Protein AF-V5H1E1-F1 (afdb_monomer_lite)

Secondary structure (DSSP, 8-state):
--------------------------------SS-----TTS------TTTHHHHHHHHHHHHHHHHHHHHHHS-GGG--HHHHHHHHHHHTT-GGGTTS-HHHHHHHH-

pLDDT: mean 74.57, std 18.09, range [37.53, 97.0]

Radius of gyration: 31.45 Å; chains: 1; bounding box: 63×85×34 Å

Foldseek 3Di:
DDDDDDDDDDDDDDDDDDDPPDPDDPPPPPPPPDDPPPPVPPDDDDDPPPCPVVVVVVVVVVVLVVLLVVLVVDDLVPRDPVQLVSQLVVCVPPPVCVPPDPVVSSVVSD

Structure (mmCIF, N/CA/C/O backbone):
data_AF-V5H1E1-F1
#
_entry.id   AF-V5H1E1-F1
#
loop_
_atom_site.group_PDB
_atom_site.id
_atom_site.type_symbol
_atom_site.label_atom_id
_atom_site.label_alt_id
_atom_site.label_comp_id
_atom_site.label_asym_id
_atom_site.label_entity_id
_atom_site.label_seq_id
_atom_site.pdbx_PDB_ins_code
_atom_site.Cartn_x
_atom_site.Cartn_y
_atom_site.Cartn_z
_atom_site.occupancy
_atom_site.B_iso_or_equiv
_atom_site.auth_seq_id
_atom_site.auth_comp_id
_atom_site.auth_asym_id
_atom_site.auth_atom_id
_atom_site.pdbx_PDB_model_num
ATOM 1 N N . SER A 1 1 ? 4.368 -56.417 8.504 1.00 37.53 1 SER A N 1
ATOM 2 C CA . SER A 1 1 ? 5.014 -56.978 9.705 1.00 37.53 1 SER A CA 1
ATOM 3 C C . SER A 1 1 ? 6.077 -56.001 10.173 1.00 37.53 1 SER A C 1
ATOM 5 O O . SER A 1 1 ? 6.866 -55.551 9.353 1.00 37.53 1 SER A O 1
ATOM 7 N N . LEU A 1 2 ? 6.000 -55.605 11.439 1.00 40.94 2 LEU A N 1
ATOM 8 C CA . LEU A 1 2 ? 6.822 -54.608 12.124 1.00 40.94 2 LEU A CA 1
ATOM 9 C C . LEU A 1 2 ? 8.280 -55.083 12.352 1.00 40.94 2 LEU A C 1
ATOM 11 O O . LEU A 1 2 ? 8.490 -56.212 12.774 1.00 40.94 2 LEU A O 1
ATOM 15 N N . TYR A 1 3 ? 9.231 -54.161 12.145 1.00 44.25 3 TYR A N 1
ATOM 16 C CA . TYR A 1 3 ? 10.553 -53.966 12.787 1.00 44.25 3 TYR A CA 1
ATOM 17 C C . TYR A 1 3 ? 11.565 -55.127 12.950 1.00 44.25 3 TYR A C 1
ATOM 19 O O . TYR A 1 3 ? 11.295 -56.130 13.598 1.00 44.25 3 TYR A O 1
ATOM 27 N N . HIS A 1 4 ? 12.819 -54.882 12.536 1.00 47.81 4 HIS A N 1
ATOM 28 C CA . HIS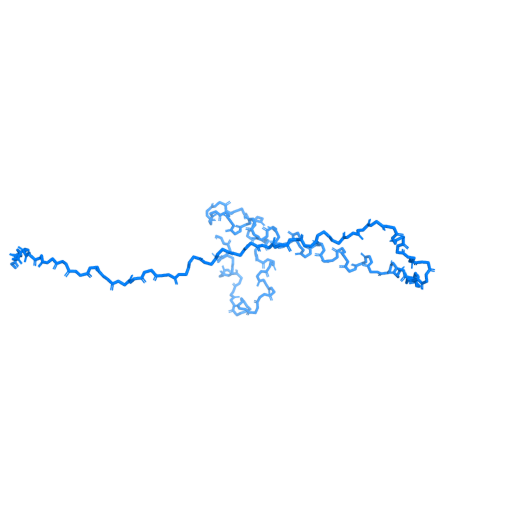 A 1 4 ? 14.059 -55.467 13.094 1.00 47.81 4 HIS A CA 1
ATOM 29 C C . HIS A 1 4 ? 15.108 -54.335 13.209 1.00 47.81 4 HIS A C 1
ATOM 31 O O . HIS A 1 4 ? 15.579 -53.828 12.201 1.00 47.81 4 HIS A O 1
ATOM 37 N N . LYS A 1 5 ? 15.220 -53.688 14.378 1.00 42.72 5 LYS A N 1
ATOM 38 C CA . LYS A 1 5 ? 16.244 -53.876 15.434 1.00 42.72 5 LYS A CA 1
ATOM 39 C C . LYS A 1 5 ? 17.643 -53.326 15.076 1.00 42.72 5 LYS A C 1
ATOM 41 O O . LYS A 1 5 ? 18.388 -53.924 14.314 1.00 42.72 5 LYS A O 1
ATOM 46 N N . CYS A 1 6 ? 17.971 -52.201 15.713 1.00 53.28 6 CYS A N 1
ATOM 47 C CA . CYS A 1 6 ? 19.246 -51.476 15.719 1.00 53.28 6 CYS A CA 1
ATOM 48 C C . CYS A 1 6 ? 20.438 -52.326 16.189 1.00 53.28 6 CYS A C 1
ATOM 50 O O . CYS A 1 6 ? 20.238 -53.166 17.070 1.00 53.28 6 CYS A O 1
ATOM 52 N N . SER A 1 7 ? 21.669 -52.003 15.744 1.00 47.94 7 SER A N 1
ATOM 53 C CA . SER A 1 7 ? 22.892 -52.066 16.579 1.00 47.94 7 SER A CA 1
ATOM 54 C C . SER A 1 7 ? 24.208 -51.677 15.871 1.00 47.94 7 SER A C 1
ATOM 56 O O . SER A 1 7 ? 24.498 -52.217 14.811 1.00 47.94 7 SER A O 1
ATOM 58 N N . ARG A 1 8 ? 25.040 -50.903 16.606 1.00 50.50 8 ARG A N 1
ATOM 59 C CA . ARG A 1 8 ? 26.527 -50.763 16.562 1.00 50.50 8 ARG A CA 1
ATOM 60 C C . ARG A 1 8 ? 27.064 -49.852 15.444 1.00 50.50 8 ARG A C 1
ATOM 62 O O . ARG A 1 8 ? 26.978 -50.205 14.284 1.00 50.50 8 ARG A O 1
ATOM 69 N N . GLY A 1 9 ? 27.501 -48.619 15.725 1.00 42.56 9 GLY A N 1
ATOM 70 C CA . GLY A 1 9 ? 28.735 -48.262 16.454 1.00 42.56 9 GLY A CA 1
ATOM 71 C C . GLY A 1 9 ? 29.900 -48.264 15.450 1.00 42.56 9 GLY A C 1
ATOM 72 O O . GLY A 1 9 ? 30.004 -49.211 14.691 1.00 42.56 9 GLY A O 1
ATOM 73 N N . SER A 1 10 ? 30.805 -47.305 15.311 1.00 50.75 10 SER A N 1
ATOM 74 C CA . SER A 1 10 ? 31.141 -46.061 15.990 1.00 50.75 10 SER A CA 1
ATOM 75 C C . SER A 1 10 ? 32.273 -45.414 15.146 1.00 50.75 10 SER A C 1
ATOM 77 O O . SER A 1 10 ? 32.897 -46.114 14.356 1.00 50.75 10 SER A O 1
ATOM 79 N N . HIS A 1 11 ? 32.605 -44.145 15.406 1.00 56.00 11 HIS A N 1
ATOM 80 C CA . HIS A 1 11 ? 33.896 -43.494 15.086 1.00 56.00 11 HIS A CA 1
ATOM 81 C C . HIS A 1 11 ? 34.222 -43.207 13.607 1.00 56.00 11 HIS A C 1
ATOM 83 O O . HIS A 1 11 ? 34.626 -44.094 12.871 1.00 56.00 11 HIS A O 1
ATOM 89 N N . SER A 1 12 ? 34.136 -41.925 13.237 1.00 51.41 12 SER A N 1
ATOM 90 C CA . SER A 1 12 ? 35.180 -41.175 12.515 1.00 51.41 12 SER A CA 1
ATOM 91 C C . SER A 1 12 ? 34.733 -39.713 12.449 1.00 51.41 12 SER A C 1
ATOM 93 O O . SER A 1 12 ? 34.138 -39.268 11.472 1.00 51.41 12 SER A O 1
ATOM 95 N N . SER A 1 13 ? 34.968 -38.975 13.533 1.00 64.19 13 SER A N 1
ATOM 96 C CA . SER A 1 13 ? 35.161 -37.529 13.429 1.00 64.19 13 SER A CA 1
ATOM 97 C C . SER A 1 13 ? 36.591 -37.340 12.958 1.00 64.19 13 SER A C 1
ATOM 99 O O . SER A 1 13 ? 37.458 -37.832 13.660 1.00 64.19 13 SER A O 1
ATOM 101 N N . ASP A 1 14 ? 36.804 -36.686 11.818 1.00 61.81 14 ASP A N 1
ATOM 102 C CA . ASP A 1 14 ? 38.047 -35.992 11.452 1.00 61.81 14 ASP A CA 1
ATOM 103 C C . ASP A 1 14 ? 37.794 -35.193 10.163 1.00 61.81 14 ASP A C 1
ATOM 105 O O . ASP A 1 14 ? 38.059 -35.647 9.053 1.00 61.81 14 ASP A O 1
ATOM 109 N N . THR A 1 15 ? 37.276 -33.974 10.296 1.00 62.16 15 THR A N 1
ATOM 110 C CA . THR A 1 15 ? 37.656 -32.910 9.360 1.00 62.16 15 THR A CA 1
ATOM 111 C C . THR A 1 15 ? 38.137 -31.741 10.193 1.00 62.16 15 THR A C 1
ATOM 113 O O . THR A 1 15 ? 37.367 -31.072 10.881 1.00 62.16 15 THR A O 1
ATOM 116 N N . SER A 1 16 ? 39.454 -31.615 10.184 1.00 56.41 16 SER A N 1
ATOM 117 C CA . SER A 1 16 ? 40.296 -30.748 10.983 1.00 56.41 16 SER A CA 1
ATOM 118 C C . SER A 1 16 ? 40.031 -29.264 10.744 1.00 56.41 16 SER A C 1
ATOM 120 O O . SER A 1 16 ? 39.717 -28.826 9.639 1.00 56.41 16 SER A O 1
ATOM 122 N N . SER A 1 17 ? 40.232 -28.513 11.820 1.00 61.22 17 SER A N 1
ATOM 123 C CA . SER A 1 17 ? 40.318 -27.063 11.947 1.00 61.22 17 SER A CA 1
ATOM 124 C C . SER A 1 17 ? 41.106 -26.368 10.833 1.00 61.22 17 SER A C 1
ATOM 126 O O . SER A 1 17 ? 42.130 -26.885 10.395 1.00 61.22 17 SER A O 1
ATOM 128 N N . ALA A 1 18 ? 40.713 -25.129 10.519 1.00 60.56 18 ALA A N 1
ATOM 129 C CA . ALA A 1 18 ? 41.553 -23.928 10.664 1.00 60.56 18 ALA A CA 1
ATOM 130 C C . ALA A 1 18 ? 41.239 -22.874 9.591 1.00 60.56 18 ALA A C 1
ATOM 132 O O . ALA A 1 18 ? 41.902 -22.798 8.564 1.00 60.56 18 ALA A O 1
ATOM 133 N N . TYR A 1 19 ? 40.302 -21.978 9.893 1.00 61.06 19 TYR A N 1
ATOM 134 C CA . TYR A 1 19 ? 40.560 -20.557 9.674 1.00 61.06 19 TYR A CA 1
ATOM 135 C C . TYR A 1 19 ? 39.801 -19.765 10.750 1.00 61.06 19 TYR A C 1
ATOM 137 O O . TYR A 1 19 ? 38.616 -19.478 10.659 1.00 61.06 19 TYR A O 1
ATOM 145 N N . SER A 1 20 ? 40.490 -19.486 11.854 1.00 62.19 20 SER A N 1
ATOM 146 C CA . SER A 1 20 ? 40.115 -18.391 12.745 1.00 62.19 20 SER A CA 1
ATOM 147 C C . SER A 1 20 ? 40.906 -17.187 12.250 1.00 62.19 20 SER A C 1
ATOM 149 O O . SER A 1 20 ? 42.031 -16.964 12.691 1.00 62.19 20 SER A O 1
ATOM 151 N N . GLY A 1 21 ? 40.374 -16.502 11.238 1.00 62.03 21 GLY A N 1
ATOM 152 C CA . GLY A 1 21 ? 40.942 -15.260 10.723 1.00 62.03 21 GLY A CA 1
ATOM 153 C C . GLY A 1 21 ? 40.546 -14.113 11.641 1.00 62.03 21 GLY A C 1
ATOM 154 O O . GLY A 1 21 ? 39.431 -13.613 11.558 1.00 62.03 21 GLY A O 1
ATOM 155 N N . SER A 1 22 ? 41.431 -13.755 12.566 1.00 67.25 22 SER A N 1
ATOM 156 C CA . SER A 1 22 ? 41.303 -12.543 13.371 1.00 67.25 22 SER A CA 1
ATOM 157 C C . SER A 1 22 ? 41.739 -11.340 12.534 1.00 67.25 22 SER A C 1
ATOM 159 O O . SER A 1 22 ? 42.935 -11.067 12.438 1.00 67.25 22 SER A O 1
ATOM 161 N N . ASP A 1 23 ? 40.795 -10.601 11.956 1.00 72.06 23 ASP A N 1
ATOM 162 C CA . ASP A 1 23 ? 41.095 -9.318 11.316 1.00 72.06 23 ASP A CA 1
ATOM 163 C C . ASP A 1 23 ? 41.186 -8.230 12.393 1.00 72.06 23 ASP A C 1
ATOM 165 O O . ASP A 1 23 ? 40.205 -7.602 12.787 1.00 72.06 23 ASP A O 1
ATOM 169 N N . THR A 1 24 ? 42.393 -8.035 12.924 1.00 72.50 24 THR A N 1
ATOM 170 C CA . THR A 1 24 ? 42.690 -6.884 13.786 1.00 72.50 24 THR A CA 1
ATOM 171 C C . THR A 1 24 ? 43.036 -5.711 12.874 1.00 72.50 24 THR A C 1
ATOM 173 O O . THR A 1 24 ? 44.127 -5.671 12.307 1.00 72.50 24 THR A O 1
ATOM 176 N N . MET A 1 25 ? 42.118 -4.761 12.699 1.00 68.31 25 MET A N 1
ATOM 177 C CA . MET A 1 25 ? 42.420 -3.521 11.981 1.00 68.31 25 MET A CA 1
ATOM 178 C C . MET A 1 25 ? 43.338 -2.665 12.859 1.00 68.31 25 MET A C 1
ATOM 180 O O . MET A 1 25 ? 42.924 -2.149 13.896 1.00 68.31 25 MET A O 1
ATOM 184 N N . ALA A 1 26 ? 44.601 -2.526 12.458 1.00 60.72 26 ALA A N 1
ATOM 185 C CA . ALA A 1 26 ? 45.474 -1.495 12.994 1.00 6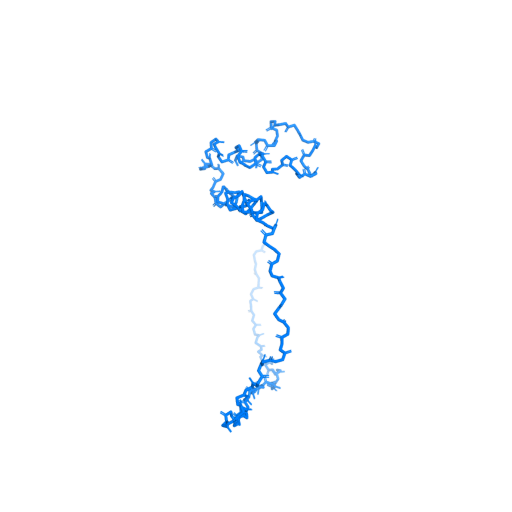0.72 26 ALA A CA 1
ATOM 186 C C . ALA A 1 26 ? 44.995 -0.147 12.438 1.00 60.72 26 ALA A C 1
ATOM 188 O O . ALA A 1 26 ? 45.303 0.202 11.300 1.00 60.72 26 ALA A O 1
ATOM 189 N N . SER A 1 27 ? 44.212 0.602 13.220 1.00 62.00 27 SER A N 1
ATOM 190 C CA . SER A 1 27 ? 43.965 2.013 12.925 1.00 62.00 27 SER A CA 1
ATOM 191 C C . SER A 1 27 ? 45.293 2.749 13.032 1.00 62.00 27 SER A C 1
ATOM 193 O O . SER A 1 27 ? 45.787 3.017 14.127 1.00 62.00 27 SER A O 1
ATOM 195 N N . THR A 1 28 ? 45.882 3.083 11.887 1.00 54.84 28 THR A N 1
ATOM 196 C CA . THR A 1 28 ? 46.817 4.196 11.813 1.00 54.84 28 THR A CA 1
ATOM 197 C C . THR A 1 28 ? 46.052 5.415 12.311 1.00 54.84 28 THR A C 1
ATOM 199 O O . THR A 1 28 ? 45.126 5.874 11.643 1.00 54.84 28 THR A O 1
ATOM 202 N N . HIS A 1 29 ? 46.387 5.893 13.509 1.00 50.66 29 HIS A N 1
ATOM 203 C CA . HIS A 1 29 ? 46.115 7.268 13.894 1.00 50.66 29 HIS A CA 1
ATOM 204 C C . HIS A 1 29 ? 46.739 8.137 12.800 1.00 50.66 2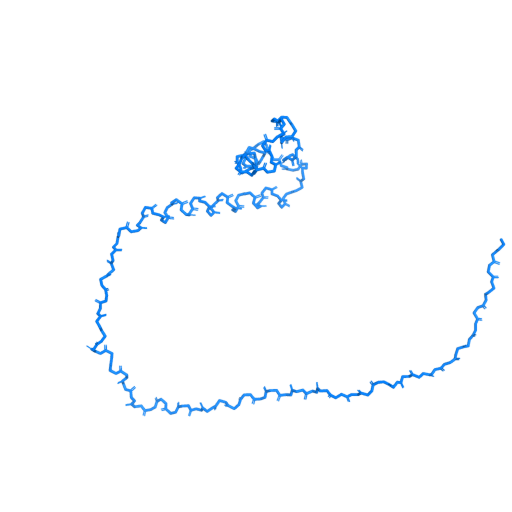9 HIS A C 1
ATOM 206 O O . HIS A 1 29 ? 47.949 8.340 12.776 1.00 50.66 29 HIS A O 1
ATOM 212 N N . SER A 1 30 ? 45.928 8.562 11.835 1.00 50.28 30 SER A N 1
ATOM 213 C CA . SER A 1 30 ? 46.261 9.711 11.015 1.00 50.28 30 SER A CA 1
ATOM 214 C C . SER A 1 30 ? 46.351 10.863 12.002 1.00 50.28 30 SER A C 1
ATOM 216 O O . SER A 1 30 ? 45.351 11.200 12.636 1.00 50.28 30 SER A O 1
ATOM 218 N N . GLU A 1 31 ? 47.561 11.369 12.217 1.00 52.50 31 GLU A N 1
ATOM 219 C CA . GLU A 1 31 ? 47.804 12.629 12.908 1.00 52.50 31 GLU A CA 1
ATOM 220 C C . GLU A 1 31 ? 47.005 13.705 12.170 1.00 52.50 31 GLU A C 1
ATOM 222 O O . GLU A 1 31 ? 47.462 14.295 11.198 1.00 52.50 31 GLU A O 1
ATOM 227 N N . LEU A 1 32 ? 45.763 13.914 12.601 1.00 52.94 32 LEU A N 1
ATOM 228 C CA . LEU A 1 32 ? 44.964 15.073 12.245 1.00 52.94 32 LEU A CA 1
ATOM 229 C C . LEU A 1 32 ? 45.351 16.206 13.202 1.00 52.94 32 LEU A C 1
ATOM 231 O O . LEU A 1 32 ? 44.512 16.781 13.885 1.00 52.94 32 LEU A O 1
ATOM 235 N N . ASP A 1 33 ? 46.651 16.466 13.305 1.00 50.75 33 ASP A N 1
ATOM 236 C CA . ASP A 1 33 ? 47.190 17.619 14.009 1.00 50.75 33 ASP A CA 1
ATOM 237 C C . ASP A 1 33 ? 47.697 18.586 12.942 1.00 50.75 33 ASP A C 1
ATOM 239 O O . ASP A 1 33 ? 48.847 18.539 12.510 1.00 50.75 33 ASP A O 1
ATOM 243 N N . GLY A 1 34 ? 46.795 19.462 12.496 1.00 56.34 34 GLY A N 1
ATOM 244 C CA . GLY A 1 34 ? 47.207 20.780 12.020 1.00 56.34 34 GLY A CA 1
ATOM 245 C C . GLY A 1 34 ? 46.940 21.152 10.567 1.00 56.34 34 GLY A C 1
ATOM 246 O O . GLY A 1 34 ? 47.296 22.271 10.212 1.00 56.34 34 GLY A O 1
ATOM 247 N N . ASP A 1 35 ? 46.295 20.319 9.750 1.00 54.97 35 ASP A N 1
ATOM 248 C CA . ASP A 1 35 ? 45.833 20.770 8.430 1.00 54.97 35 ASP A CA 1
ATOM 249 C C . ASP A 1 35 ? 44.351 21.153 8.521 1.00 54.97 35 ASP A C 1
ATOM 251 O O . ASP A 1 35 ? 43.446 20.318 8.443 1.00 54.97 35 ASP A O 1
ATOM 255 N N . GLU A 1 36 ? 44.108 22.442 8.764 1.00 62.75 36 GLU A N 1
ATOM 256 C CA . GLU A 1 36 ? 42.842 23.085 8.423 1.00 62.75 36 GLU A CA 1
ATOM 257 C C . GLU A 1 36 ? 42.652 22.875 6.918 1.00 62.75 36 GLU A C 1
ATOM 259 O O . GLU A 1 36 ? 43.296 23.535 6.107 1.00 62.75 36 GLU A O 1
ATOM 264 N N . LEU A 1 37 ? 41.851 21.872 6.550 1.00 64.50 37 LEU A N 1
ATOM 265 C CA . LEU A 1 37 ? 41.539 21.575 5.158 1.00 64.50 37 LEU A CA 1
ATOM 266 C C . LEU A 1 37 ? 40.921 22.840 4.549 1.00 64.50 37 LEU A C 1
ATOM 268 O O . LEU A 1 37 ? 39.778 23.176 4.854 1.00 64.50 37 LEU A O 1
ATOM 272 N N . ASP A 1 38 ? 41.690 23.566 3.741 1.00 71.06 38 ASP A N 1
ATOM 273 C CA . ASP A 1 38 ? 41.249 24.816 3.130 1.00 71.06 38 ASP A CA 1
ATOM 274 C C . ASP A 1 38 ? 40.212 24.520 2.039 1.00 71.06 38 ASP A C 1
ATOM 276 O O . ASP A 1 38 ? 40.528 24.152 0.905 1.00 71.06 38 ASP A O 1
ATOM 280 N N . LEU A 1 39 ? 38.941 24.652 2.415 1.00 70.56 39 LEU A N 1
ATOM 281 C CA . LEU A 1 39 ? 37.791 24.456 1.536 1.00 70.56 39 LEU A CA 1
ATOM 282 C C . LEU A 1 39 ? 37.381 25.748 0.804 1.00 70.56 39 LEU A C 1
ATOM 284 O O . LEU A 1 39 ? 36.373 25.745 0.100 1.00 70.56 39 LEU A O 1
ATOM 288 N N . THR A 1 40 ? 38.134 26.852 0.930 1.00 74.25 40 THR A N 1
ATOM 289 C CA . THR A 1 40 ? 37.747 28.174 0.387 1.00 74.25 40 THR A CA 1
ATOM 290 C C . THR A 1 40 ? 37.767 28.270 -1.144 1.00 74.25 40 THR A C 1
ATOM 292 O O . THR A 1 40 ? 37.280 29.248 -1.710 1.00 74.25 40 THR A O 1
ATOM 295 N N . GLY A 1 41 ? 38.292 27.253 -1.835 1.00 66.38 41 GLY A N 1
ATOM 296 C CA . GLY A 1 41 ? 38.303 27.157 -3.299 1.00 66.38 41 GLY A CA 1
ATOM 297 C C . GLY A 1 41 ? 37.168 26.327 -3.906 1.00 66.38 41 GLY A C 1
ATOM 298 O O . GLY A 1 41 ? 37.118 26.179 -5.130 1.00 66.38 41 GLY A O 1
ATOM 299 N N . LEU A 1 42 ? 36.287 25.744 -3.089 1.00 71.75 42 LEU A N 1
ATOM 300 C CA . LEU A 1 42 ? 35.200 24.911 -3.590 1.00 71.75 42 LEU A CA 1
ATOM 301 C C . LEU A 1 42 ? 34.052 25.804 -4.076 1.00 71.75 42 LEU A C 1
ATOM 303 O O . LEU A 1 42 ? 33.467 26.552 -3.299 1.00 71.75 42 LEU A O 1
ATOM 307 N N . VAL A 1 43 ? 33.751 25.746 -5.376 1.00 76.12 43 VAL A N 1
ATOM 308 C CA . VAL A 1 43 ? 32.636 26.500 -5.960 1.00 76.12 43 VAL A CA 1
ATOM 309 C C . VAL A 1 43 ? 31.325 26.050 -5.313 1.00 76.12 43 VAL A C 1
ATOM 311 O O . VAL A 1 43 ? 30.955 24.879 -5.393 1.00 76.12 43 VAL A O 1
ATOM 314 N N . GLU A 1 44 ? 30.632 26.976 -4.655 1.00 73.00 44 GLU A N 1
ATOM 315 C CA . GLU A 1 44 ? 29.287 26.742 -4.138 1.00 73.00 44 GLU A CA 1
ATOM 316 C C . GLU A 1 44 ? 28.359 26.523 -5.340 1.00 73.00 44 GLU A C 1
ATOM 318 O O . GLU A 1 44 ? 28.084 27.441 -6.117 1.00 73.00 44 GLU A O 1
ATOM 323 N N . SER A 1 45 ? 27.934 25.279 -5.561 1.00 69.88 45 SER A N 1
ATOM 324 C CA . SER A 1 45 ? 26.941 24.977 -6.587 1.00 69.88 45 SER A CA 1
ATOM 325 C C . SER A 1 45 ? 25.597 25.562 -6.166 1.00 69.88 45 SER A C 1
ATOM 327 O O . SER A 1 45 ? 25.169 25.380 -5.027 1.00 69.88 45 SER A O 1
ATOM 329 N N . ILE A 1 46 ? 24.925 26.238 -7.094 1.00 72.56 46 ILE A N 1
ATOM 330 C CA . ILE A 1 46 ? 23.581 26.780 -6.891 1.00 72.56 46 ILE A CA 1
ATOM 331 C C . ILE A 1 46 ? 22.640 25.603 -6.609 1.00 72.56 46 ILE A C 1
ATOM 333 O O . ILE A 1 46 ? 22.599 24.647 -7.381 1.00 72.56 46 ILE A O 1
ATOM 337 N N . VAL A 1 47 ? 21.916 25.669 -5.494 1.00 65.94 47 VAL A N 1
ATOM 338 C CA . VAL A 1 47 ? 20.802 24.764 -5.202 1.00 65.94 47 VAL A CA 1
ATOM 339 C C . VAL A 1 47 ? 19.617 25.270 -6.025 1.00 65.94 47 VAL A C 1
ATOM 341 O O . VAL A 1 47 ? 19.068 26.321 -5.700 1.00 65.94 47 VAL A O 1
ATOM 344 N N . ASP A 1 48 ? 19.284 24.591 -7.125 1.00 64.69 48 ASP A N 1
ATOM 345 C CA . ASP A 1 48 ? 18.073 24.884 -7.900 1.00 64.69 48 ASP A CA 1
ATOM 346 C C . ASP A 1 48 ? 16.881 24.316 -7.120 1.00 64.69 48 ASP A C 1
ATOM 348 O O . ASP A 1 48 ? 16.752 23.106 -6.951 1.00 64.69 48 ASP A O 1
ATOM 352 N N . SER A 1 49 ? 16.096 25.189 -6.489 1.00 59.78 49 SER A N 1
ATOM 353 C CA . SER A 1 49 ? 14.993 24.805 -5.595 1.00 59.78 49 SER A CA 1
ATOM 354 C C . SER A 1 49 ? 13.681 24.553 -6.349 1.00 59.78 49 SER A C 1
ATOM 356 O O . SER A 1 49 ? 12.623 24.893 -5.832 1.00 59.78 49 SER A O 1
ATOM 358 N N . ASP A 1 50 ? 13.715 24.005 -7.566 1.00 58.19 50 ASP A N 1
ATOM 359 C CA . ASP A 1 50 ? 12.510 23.726 -8.361 1.00 58.19 50 ASP A CA 1
ATOM 360 C C . ASP A 1 50 ? 12.069 22.247 -8.364 1.00 58.19 50 ASP A C 1
ATOM 362 O O . ASP A 1 50 ? 11.067 21.913 -8.989 1.00 58.19 50 ASP A O 1
ATOM 366 N N . GLU A 1 51 ? 12.714 21.375 -7.579 1.00 57.50 51 GLU A N 1
ATOM 367 C CA . GLU A 1 51 ? 12.293 19.972 -7.376 1.00 57.50 51 GLU A CA 1
ATOM 368 C C . GLU A 1 51 ? 11.283 19.777 -6.217 1.00 57.50 51 GLU A C 1
ATOM 370 O O . GLU A 1 51 ? 11.113 18.668 -5.710 1.00 57.50 51 GLU A O 1
ATOM 375 N N . GLU A 1 52 ? 10.593 20.825 -5.751 1.00 57.09 52 GLU A N 1
ATOM 376 C CA . GLU A 1 52 ? 9.655 20.690 -4.616 1.00 57.09 52 GLU A CA 1
ATOM 377 C C . GLU A 1 52 ? 8.369 19.923 -4.993 1.00 57.09 52 GLU A C 1
ATOM 379 O O . GLU A 1 52 ? 7.778 19.253 -4.142 1.00 57.09 52 GLU A O 1
ATOM 384 N N . ASP A 1 53 ? 7.964 19.959 -6.270 1.00 58.09 53 ASP A N 1
ATOM 385 C CA . ASP A 1 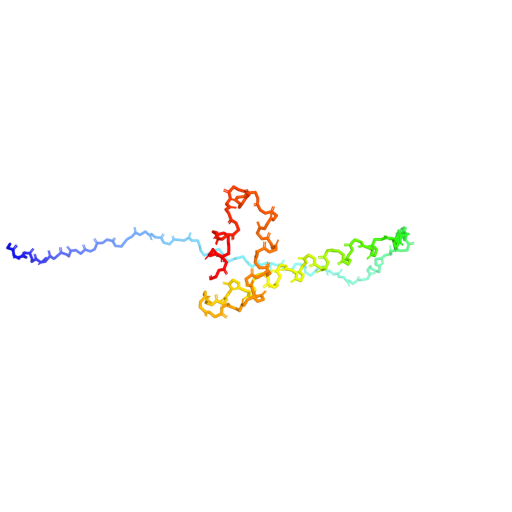53 ? 6.767 19.269 -6.778 1.00 58.09 53 ASP A CA 1
ATOM 386 C C . ASP A 1 53 ? 6.972 17.747 -6.971 1.00 58.09 53 ASP A C 1
ATOM 388 O O . ASP A 1 53 ? 6.050 16.964 -6.745 1.00 58.09 53 ASP A O 1
ATOM 392 N N . ASP A 1 54 ? 8.179 17.280 -7.310 1.00 61.00 54 ASP A N 1
ATOM 393 C CA . ASP A 1 54 ? 8.462 15.836 -7.456 1.00 61.00 54 ASP A CA 1
ATOM 394 C C . ASP A 1 54 ? 8.499 15.111 -6.095 1.00 61.00 54 ASP A C 1
ATOM 396 O O . ASP A 1 54 ? 8.160 13.926 -5.967 1.00 61.00 54 ASP A O 1
ATOM 400 N N . LEU A 1 55 ? 8.883 15.824 -5.033 1.00 62.16 55 LEU A N 1
ATOM 401 C CA . LEU A 1 55 ? 8.980 15.259 -3.688 1.00 62.16 55 LEU A CA 1
ATOM 402 C C . LEU A 1 55 ? 7.610 14.961 -3.076 1.00 62.16 55 LEU A C 1
ATOM 404 O O . LEU A 1 55 ? 7.473 13.950 -2.381 1.00 62.16 55 LEU A O 1
ATOM 408 N N . VAL A 1 56 ? 6.599 15.795 -3.337 1.00 64.56 56 VAL A N 1
ATOM 409 C CA . VAL A 1 56 ? 5.245 15.577 -2.804 1.00 64.56 56 VAL A CA 1
ATOM 410 C C . VAL A 1 56 ? 4.588 14.355 -3.443 1.00 64.56 56 VAL A C 1
ATOM 412 O O . VAL A 1 56 ? 4.062 13.505 -2.725 1.00 64.56 56 VAL A O 1
ATOM 415 N N . GLU A 1 57 ? 4.730 14.182 -4.760 1.00 64.69 57 GLU A N 1
ATOM 416 C CA . GLU A 1 57 ? 4.187 13.022 -5.479 1.00 64.69 57 GLU A CA 1
ATOM 417 C C . GLU A 1 57 ? 4.911 11.721 -5.070 1.00 64.69 57 GLU A C 1
ATOM 419 O O . GLU A 1 57 ? 4.298 10.663 -4.885 1.00 64.69 57 GLU A O 1
ATOM 424 N N . SER A 1 58 ? 6.224 11.806 -4.830 1.00 63.12 58 SER A N 1
ATOM 425 C CA . SER A 1 58 ? 7.024 10.705 -4.284 1.00 63.12 58 SER A CA 1
ATOM 426 C C . SER A 1 58 ? 6.617 10.343 -2.850 1.00 63.12 58 SER A C 1
ATOM 428 O O . SER A 1 58 ? 6.504 9.157 -2.524 1.00 63.12 58 SER A O 1
ATOM 430 N N . MET A 1 59 ? 6.333 11.332 -1.994 1.00 64.56 59 MET A N 1
ATOM 431 C CA . MET A 1 59 ? 5.845 11.109 -0.629 1.00 64.56 59 MET A CA 1
ATOM 432 C C . MET A 1 59 ? 4.474 10.435 -0.610 1.00 64.56 59 MET A C 1
ATOM 434 O O . MET A 1 59 ? 4.305 9.470 0.135 1.00 64.56 59 MET A O 1
ATOM 438 N N . ASP A 1 60 ? 3.532 10.855 -1.454 1.00 66.38 60 ASP A N 1
ATOM 439 C CA . ASP A 1 60 ? 2.242 10.170 -1.598 1.00 66.38 60 ASP A CA 1
ATOM 440 C C . ASP A 1 60 ? 2.422 8.725 -2.096 1.00 66.38 60 ASP A C 1
ATOM 442 O O . ASP A 1 60 ? 1.787 7.792 -1.601 1.00 66.38 60 ASP A O 1
ATOM 446 N N . SER A 1 61 ? 3.374 8.477 -3.001 1.00 72.00 61 SER A N 1
ATOM 447 C CA . SER A 1 61 ? 3.722 7.108 -3.402 1.00 72.00 61 SER A CA 1
ATOM 448 C C . SER A 1 61 ? 4.287 6.272 -2.242 1.00 72.00 61 SER A C 1
ATOM 450 O O . SER A 1 61 ? 4.035 5.065 -2.172 1.00 72.00 61 SER A O 1
ATOM 452 N N . LEU A 1 62 ? 5.055 6.876 -1.328 1.00 70.44 62 LEU A N 1
ATOM 453 C CA . LEU A 1 62 ? 5.593 6.203 -0.141 1.00 70.44 62 LEU A CA 1
ATOM 454 C C . LEU A 1 62 ? 4.496 5.893 0.888 1.00 70.44 62 LEU A C 1
ATOM 456 O O . LEU A 1 62 ? 4.439 4.761 1.370 1.00 70.44 62 LEU A O 1
ATOM 460 N N . THR A 1 63 ? 3.586 6.831 1.166 1.00 74.19 63 THR A N 1
ATOM 461 C CA . THR A 1 63 ? 2.471 6.610 2.109 1.00 74.19 63 THR A CA 1
ATOM 462 C C . THR A 1 63 ? 1.510 5.531 1.608 1.00 74.19 63 THR A C 1
ATOM 464 O O . THR A 1 63 ? 1.056 4.698 2.394 1.00 74.19 63 THR A O 1
ATOM 467 N N . VAL A 1 64 ? 1.261 5.466 0.294 1.00 72.94 64 VAL A N 1
ATOM 468 C CA . VAL A 1 64 ? 0.482 4.384 -0.331 1.00 72.94 64 VAL A CA 1
ATOM 469 C C . VAL A 1 64 ? 1.172 3.028 -0.150 1.00 72.94 64 VAL A C 1
ATOM 471 O O . VAL A 1 64 ? 0.506 2.042 0.173 1.00 72.94 64 VAL A O 1
ATOM 474 N N . ARG A 1 65 ? 2.503 2.950 -0.308 1.00 78.94 65 ARG A N 1
ATOM 475 C CA . ARG A 1 65 ? 3.256 1.699 -0.084 1.00 78.94 65 ARG A CA 1
ATOM 476 C C . ARG A 1 65 ? 3.185 1.232 1.364 1.00 78.94 65 ARG A C 1
ATOM 478 O O . ARG A 1 65 ? 3.084 0.027 1.590 1.00 78.94 65 ARG A O 1
ATOM 485 N N . ASP A 1 66 ? 3.241 2.156 2.316 1.00 86.50 66 ASP A N 1
ATOM 486 C CA . ASP A 1 66 ? 3.139 1.820 3.734 1.00 86.50 66 ASP A CA 1
ATOM 487 C C . ASP A 1 66 ? 1.714 1.374 4.095 1.00 86.50 66 ASP A C 1
ATOM 489 O O . ASP A 1 66 ? 1.552 0.322 4.706 1.00 86.50 66 ASP A O 1
ATOM 493 N N . ARG A 1 67 ? 0.672 2.041 3.576 1.00 91.75 67 ARG A N 1
ATOM 494 C CA . ARG A 1 67 ? -0.722 1.600 3.764 1.00 91.75 67 ARG A CA 1
ATOM 495 C C . ARG A 1 67 ? -0.968 0.190 3.219 1.00 91.75 67 ARG A C 1
ATOM 497 O O . ARG A 1 67 ? -1.574 -0.633 3.896 1.00 91.75 67 ARG A O 1
ATOM 504 N N . VAL A 1 68 ? -0.498 -0.114 2.006 1.00 94.25 68 VAL A N 1
ATOM 505 C CA . VAL A 1 68 ? -0.641 -1.455 1.405 1.00 94.25 68 VAL A CA 1
ATOM 506 C C . VAL A 1 68 ? 0.074 -2.516 2.241 1.00 94.25 68 VAL A C 1
ATOM 508 O O . VAL A 1 68 ? -0.455 -3.615 2.407 1.00 94.25 68 VAL A O 1
ATOM 511 N N . ARG A 1 69 ? 1.257 -2.196 2.782 1.00 95.19 69 ARG A N 1
ATOM 512 C CA . ARG A 1 69 ? 1.993 -3.095 3.677 1.00 95.19 69 ARG A CA 1
ATOM 513 C C . ARG A 1 69 ? 1.170 -3.403 4.926 1.00 95.19 69 ARG A C 1
ATOM 515 O O . ARG A 1 69 ? 0.945 -4.578 5.200 1.00 95.19 69 ARG A O 1
ATOM 522 N N . ASP A 1 70 ? 0.652 -2.378 5.596 1.00 94.69 70 ASP A N 1
ATOM 523 C CA . ASP A 1 70 ? -0.161 -2.533 6.805 1.00 94.69 70 ASP A CA 1
ATOM 524 C C . ASP A 1 70 ? -1.403 -3.404 6.548 1.00 94.69 70 ASP A C 1
ATOM 526 O O . ASP A 1 70 ? -1.746 -4.267 7.355 1.00 94.69 70 ASP A O 1
ATOM 530 N N . CYS A 1 71 ? -2.069 -3.235 5.398 1.00 96.06 71 CYS A N 1
ATOM 531 C CA . CYS A 1 71 ? -3.206 -4.073 5.009 1.00 96.06 71 CYS A CA 1
ATOM 532 C C . CYS A 1 71 ? -2.809 -5.545 4.786 1.00 96.06 71 CYS A C 1
ATOM 534 O O . CYS A 1 71 ? -3.586 -6.450 5.099 1.00 96.06 71 CYS A O 1
ATOM 536 N N . LEU A 1 72 ? -1.624 -5.806 4.223 1.00 95.19 72 LEU A N 1
ATOM 537 C CA . LEU A 1 72 ? -1.132 -7.162 3.954 1.00 95.19 72 LEU A CA 1
ATOM 538 C C . LEU A 1 72 ? -0.597 -7.873 5.205 1.00 95.19 72 LEU A C 1
ATOM 540 O O . LEU A 1 72 ? -0.623 -9.101 5.236 1.00 95.19 72 LEU A O 1
ATOM 544 N N . GLU A 1 73 ? -0.150 -7.131 6.221 1.00 95.38 73 GLU A N 1
ATOM 545 C CA . GLU A 1 73 ? 0.288 -7.678 7.514 1.00 95.38 73 GLU A CA 1
ATOM 546 C C . GLU A 1 73 ? -0.881 -8.154 8.395 1.00 95.38 73 GLU A C 1
ATOM 548 O O . GLU A 1 73 ? -0.692 -9.015 9.255 1.00 95.38 73 GLU A O 1
ATOM 553 N N . LYS A 1 74 ? -2.096 -7.639 8.158 1.00 96.12 74 LYS A N 1
ATOM 554 C CA . LYS A 1 74 ? -3.332 -8.111 8.802 1.00 96.12 74 LYS A CA 1
ATOM 555 C C . LYS A 1 74 ? -3.735 -9.503 8.310 1.00 96.12 74 LYS A C 1
ATOM 557 O O . LYS A 1 74 ? -3.521 -9.857 7.145 1.00 96.12 74 LYS A O 1
ATOM 562 N N . GLU A 1 75 ? -4.419 -10.254 9.173 1.00 96.00 75 GLU A N 1
ATOM 563 C CA . GLU A 1 75 ? -5.087 -11.498 8.781 1.00 96.00 75 GLU A CA 1
ATOM 564 C C . GLU A 1 75 ? -6.189 -11.188 7.742 1.00 96.00 75 GLU A C 1
ATOM 566 O O . GLU A 1 75 ? -6.883 -10.178 7.888 1.00 96.00 75 GLU A O 1
ATOM 571 N N . PRO A 1 76 ? -6.415 -12.032 6.714 1.00 94.25 76 PRO A N 1
ATOM 572 C CA . PRO A 1 76 ? -7.462 -11.804 5.712 1.00 94.25 76 PRO A CA 1
ATOM 573 C C . PRO A 1 76 ? -8.837 -11.497 6.318 1.00 94.25 76 PRO A C 1
ATOM 575 O O . PRO A 1 76 ? -9.518 -10.564 5.907 1.00 94.25 76 PRO A O 1
ATOM 578 N N . THR A 1 77 ? -9.206 -12.207 7.388 1.00 94.44 77 THR A N 1
ATOM 579 C CA . THR A 1 77 ? -10.484 -12.011 8.088 1.00 94.44 77 THR A CA 1
ATOM 580 C C . THR A 1 77 ? -10.591 -10.696 8.862 1.00 94.44 77 THR A C 1
ATOM 582 O O . THR A 1 77 ? -11.689 -10.335 9.277 1.00 94.44 77 THR A O 1
ATOM 585 N N . GLU A 1 78 ? -9.474 -10.008 9.100 1.00 95.81 78 GLU A N 1
ATOM 586 C CA . GLU A 1 78 ? -9.409 -8.743 9.841 1.00 95.81 78 GLU A CA 1
ATOM 587 C C . GLU A 1 78 ? -9.324 -7.515 8.922 1.00 95.81 78 GLU A C 1
ATOM 589 O O . GLU A 1 78 ? -9.389 -6.385 9.412 1.00 95.81 78 GLU A O 1
ATOM 594 N N . ARG A 1 79 ? -9.209 -7.705 7.599 1.00 96.50 79 ARG A N 1
ATOM 595 C CA . ARG A 1 79 ? -9.212 -6.598 6.634 1.00 96.50 79 ARG A CA 1
ATOM 596 C C . ARG A 1 79 ? -10.585 -5.940 6.574 1.00 96.50 79 ARG A C 1
ATOM 598 O O . ARG A 1 79 ? -11.604 -6.599 6.359 1.00 96.50 79 ARG A O 1
ATOM 605 N N . THR A 1 80 ? -10.610 -4.624 6.748 1.00 97.00 80 THR A N 1
ATOM 606 C CA . THR A 1 80 ? -11.825 -3.822 6.578 1.00 97.00 80 THR A CA 1
ATOM 607 C C . THR A 1 80 ? -12.064 -3.513 5.103 1.00 97.00 80 THR A C 1
ATOM 609 O O . THR A 1 80 ? -11.173 -3.664 4.274 1.00 97.00 80 THR A O 1
ATOM 612 N N . GLU A 1 81 ? -13.257 -3.030 4.757 1.00 96.69 81 GLU A N 1
ATOM 613 C CA . GLU A 1 81 ? -13.569 -2.607 3.385 1.00 96.69 81 GLU A CA 1
ATOM 614 C C . GLU A 1 81 ? -12.592 -1.530 2.865 1.00 96.69 81 GLU A C 1
ATOM 616 O O . GLU A 1 81 ? -12.143 -1.617 1.725 1.00 96.69 81 GLU A O 1
ATOM 621 N N . ASP A 1 82 ? -12.168 -0.591 3.718 1.00 96.38 82 ASP A N 1
ATOM 622 C CA . ASP A 1 82 ? -11.147 0.415 3.385 1.00 96.38 82 ASP A CA 1
ATOM 623 C C . ASP A 1 82 ? -9.764 -0.190 3.080 1.00 96.38 82 ASP A C 1
ATOM 625 O O . ASP A 1 82 ? -8.993 0.377 2.297 1.00 96.38 82 ASP A O 1
ATOM 629 N N . ASP A 1 83 ? -9.424 -1.322 3.707 1.00 96.19 83 ASP A N 1
ATOM 630 C CA . ASP A 1 83 ? -8.200 -2.067 3.396 1.00 96.19 83 ASP A CA 1
ATOM 631 C C . ASP A 1 83 ? -8.322 -2.724 2.013 1.00 96.19 83 ASP A C 1
ATOM 633 O O . ASP A 1 83 ? -7.399 -2.643 1.201 1.00 96.19 83 ASP A O 1
ATOM 637 N N . ILE A 1 84 ? -9.482 -3.328 1.712 1.00 96.44 84 ILE A N 1
ATOM 638 C CA . ILE A 1 84 ? -9.768 -3.938 0.402 1.00 96.44 84 ILE A CA 1
ATOM 639 C C . ILE A 1 84 ? -9.642 -2.901 -0.715 1.00 96.44 84 ILE A C 1
ATOM 641 O O . ILE A 1 84 ? -9.042 -3.185 -1.751 1.00 96.44 84 ILE A O 1
ATOM 645 N N . GLU A 1 85 ? -10.214 -1.711 -0.528 1.00 95.44 85 GLU A N 1
ATOM 646 C CA . GLU A 1 85 ? -10.173 -0.641 -1.525 1.00 95.44 85 GLU A CA 1
ATOM 647 C C . GLU A 1 85 ? -8.744 -0.159 -1.785 1.00 95.44 85 GLU A C 1
ATOM 649 O O . GLU A 1 85 ? -8.345 -0.063 -2.946 1.00 95.44 85 GLU A O 1
ATOM 654 N N . ALA A 1 86 ? -7.938 0.031 -0.736 1.00 94.06 86 ALA A N 1
ATOM 655 C CA . ALA A 1 86 ? -6.533 0.414 -0.880 1.00 94.06 86 ALA A CA 1
ATOM 656 C C . ALA A 1 86 ? -5.708 -0.647 -1.632 1.00 94.06 86 ALA A C 1
ATOM 658 O O . ALA A 1 86 ? -4.905 -0.328 -2.513 1.00 94.06 86 ALA A O 1
ATOM 659 N N . LEU A 1 87 ? -5.934 -1.932 -1.336 1.00 95.38 87 LEU A N 1
ATOM 660 C CA . LEU A 1 87 ? -5.294 -3.036 -2.057 1.00 95.38 87 LEU A CA 1
ATOM 661 C C . LEU A 1 87 ? -5.764 -3.115 -3.519 1.00 95.38 87 LEU A C 1
ATOM 663 O O . LEU A 1 87 ? -4.967 -3.385 -4.422 1.00 95.38 87 LEU A O 1
ATOM 667 N N . LEU A 1 88 ? -7.045 -2.856 -3.789 1.00 95.00 88 LEU A N 1
ATOM 668 C CA . LEU A 1 88 ? -7.592 -2.824 -5.146 1.00 95.00 88 LEU A CA 1
ATOM 669 C C . LEU A 1 88 ? -7.029 -1.668 -5.977 1.00 95.00 88 LEU A C 1
ATOM 671 O O . LEU A 1 88 ? -6.709 -1.871 -7.152 1.00 95.00 88 LEU A O 1
ATOM 675 N N . GLU A 1 89 ? -6.883 -0.493 -5.372 1.00 93.44 89 GLU A N 1
ATOM 676 C CA . GLU A 1 89 ? -6.264 0.675 -5.991 1.00 93.44 89 GLU A CA 1
ATOM 677 C C . GLU A 1 89 ? -4.808 0.388 -6.356 1.00 93.44 89 GLU A C 1
ATOM 679 O O . GLU A 1 89 ? -4.398 0.620 -7.487 1.00 93.44 89 GLU A O 1
ATOM 684 N N . PHE A 1 90 ? -4.038 -0.237 -5.465 1.00 93.00 90 PHE A N 1
ATOM 685 C CA . PHE A 1 90 ? -2.664 -0.623 -5.776 1.00 93.00 90 PHE A CA 1
ATOM 686 C C . PHE A 1 90 ? -2.586 -1.698 -6.876 1.00 93.00 90 PHE A C 1
AT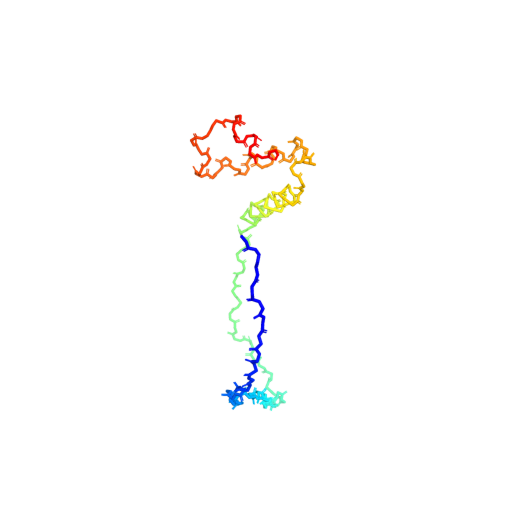OM 688 O O . PHE A 1 90 ? -1.828 -1.581 -7.845 1.00 93.00 90 PHE A O 1
ATOM 695 N N . THR A 1 91 ? -3.392 -2.758 -6.764 1.00 92.50 91 THR A N 1
ATOM 696 C CA . THR A 1 91 ? -3.330 -3.906 -7.685 1.00 92.50 91 THR A CA 1
ATOM 697 C C . THR A 1 91 ? -3.810 -3.584 -9.098 1.00 92.50 91 THR A C 1
ATOM 699 O O . THR A 1 91 ? -3.416 -4.282 -10.034 1.00 92.50 91 THR A O 1
ATOM 702 N N . GLN A 1 92 ? -4.605 -2.527 -9.305 1.00 91.50 92 GLN A N 1
ATOM 703 C CA . GLN A 1 92 ? -5.045 -2.126 -10.648 1.00 91.50 92 GLN A CA 1
ATOM 704 C C . GLN A 1 92 ? -3.877 -1.727 -11.566 1.00 91.50 92 GLN A C 1
ATOM 706 O O . GLN A 1 92 ? -3.972 -1.883 -12.783 1.00 91.50 92 GLN A O 1
ATOM 711 N N . HIS A 1 93 ? -2.766 -1.257 -10.991 1.00 90.19 93 HIS A N 1
ATOM 712 C CA . HIS A 1 93 ? -1.566 -0.859 -11.730 1.00 90.19 93 HIS A CA 1
ATOM 713 C C . HIS A 1 93 ? -0.673 -2.057 -12.099 1.00 90.19 93 HIS A C 1
ATOM 715 O O . HIS A 1 93 ? 0.248 -1.938 -12.911 1.00 90.19 93 HIS A O 1
ATOM 721 N N . LEU A 1 94 ? -0.946 -3.242 -11.543 1.00 92.69 94 LEU A N 1
ATOM 722 C CA . LEU A 1 94 ? -0.160 -4.447 -11.769 1.00 92.69 94 LEU A CA 1
ATOM 723 C C . LEU A 1 94 ? -0.683 -5.221 -12.985 1.00 92.69 94 LEU A C 1
ATOM 725 O O . LEU A 1 94 ? -1.803 -5.737 -12.997 1.00 92.69 94 LEU A O 1
ATOM 729 N N . LYS A 1 95 ? 0.175 -5.411 -13.996 1.00 94.25 95 LYS A N 1
ATOM 730 C CA . LYS A 1 95 ? -0.180 -6.138 -15.233 1.00 94.25 95 LYS A CA 1
ATOM 731 C C . LYS A 1 95 ? -0.739 -7.541 -14.982 1.00 94.25 95 LYS A C 1
ATOM 733 O O . LYS A 1 95 ? -1.609 -7.983 -15.729 1.00 94.25 95 LYS A O 1
ATOM 738 N N . ALA A 1 96 ? -0.291 -8.215 -13.923 1.00 93.88 96 ALA A N 1
ATOM 739 C CA . ALA A 1 96 ? -0.751 -9.555 -13.552 1.00 93.88 96 ALA A CA 1
ATOM 740 C C . ALA A 1 96 ? -2.267 -9.633 -13.280 1.00 93.88 96 ALA A C 1
ATOM 742 O O . ALA A 1 96 ? -2.868 -10.685 -13.482 1.00 93.88 96 ALA A O 1
ATOM 743 N N . PHE A 1 97 ? -2.892 -8.523 -12.882 1.00 93.19 97 PHE A N 1
ATOM 744 C CA . PHE A 1 97 ? -4.303 -8.460 -12.501 1.00 93.19 97 PHE A CA 1
ATOM 745 C C . PHE A 1 97 ? -5.216 -7.950 -13.631 1.00 93.19 97 PHE A C 1
ATOM 747 O O . PHE A 1 97 ? -6.437 -8.003 -13.506 1.00 93.19 97 PHE A O 1
ATOM 754 N N . THR A 1 98 ? -4.652 -7.501 -14.759 1.00 91.75 98 THR A N 1
ATOM 755 C CA . THR A 1 98 ? -5.404 -6.870 -15.867 1.00 91.75 98 THR A CA 1
ATOM 756 C C . THR A 1 98 ? -6.425 -7.793 -16.537 1.00 91.75 98 THR A C 1
ATOM 758 O O . THR A 1 98 ? -7.469 -7.330 -16.984 1.00 91.75 98 THR A O 1
ATOM 761 N N . ASN A 1 99 ? -6.155 -9.101 -16.566 1.00 94.19 99 ASN A N 1
ATOM 762 C CA . ASN A 1 99 ? -7.040 -10.110 -17.157 1.00 94.19 99 ASN A CA 1
ATOM 763 C C . ASN A 1 99 ? -8.015 -10.741 -16.143 1.00 94.19 99 ASN A C 1
ATOM 765 O O . ASN A 1 99 ? -8.682 -11.725 -16.464 1.00 94.19 99 ASN A O 1
ATOM 769 N N . MET A 1 100 ? -8.093 -10.218 -14.915 1.00 95.69 100 MET A N 1
ATOM 770 C CA . MET A 1 100 ? -8.999 -10.713 -13.874 1.00 95.69 100 MET A CA 1
ATOM 771 C C . MET A 1 100 ? -10.227 -9.808 -13.738 1.00 95.69 100 MET A C 1
ATOM 773 O O . MET A 1 100 ? -10.144 -8.587 -13.875 1.00 95.69 100 MET A O 1
ATOM 777 N N . THR A 1 101 ? -11.382 -10.391 -13.412 1.00 96.31 101 THR A N 1
ATOM 778 C CA . THR A 1 101 ? -12.589 -9.601 -13.126 1.00 96.31 101 THR A CA 1
ATOM 779 C C . THR A 1 101 ? -12.448 -8.862 -11.795 1.00 96.31 101 THR A C 1
ATOM 781 O O . THR A 1 101 ? -11.726 -9.304 -10.900 1.00 96.31 101 THR A O 1
ATOM 784 N N . LEU A 1 102 ? -13.172 -7.749 -11.626 1.00 93.75 102 LEU A N 1
ATOM 785 C CA . LEU A 1 102 ? -13.174 -6.993 -10.366 1.00 93.75 102 LEU A CA 1
ATOM 786 C C . LEU A 1 102 ? -13.563 -7.871 -9.167 1.00 93.75 102 LEU A C 1
ATOM 788 O O . LEU A 1 102 ? -12.939 -7.777 -8.118 1.00 93.75 102 LEU A O 1
ATOM 792 N N . ALA A 1 103 ? -14.541 -8.763 -9.341 1.00 95.94 103 ALA A N 1
ATOM 793 C CA . ALA A 1 103 ? -14.970 -9.687 -8.294 1.00 95.94 103 ALA A CA 1
ATOM 794 C C . ALA A 1 103 ? -13.839 -10.627 -7.844 1.00 95.94 103 ALA A C 1
ATOM 796 O O . ALA A 1 103 ? -13.652 -10.829 -6.648 1.00 95.94 103 ALA A O 1
ATOM 797 N N . VAL A 1 104 ? -13.057 -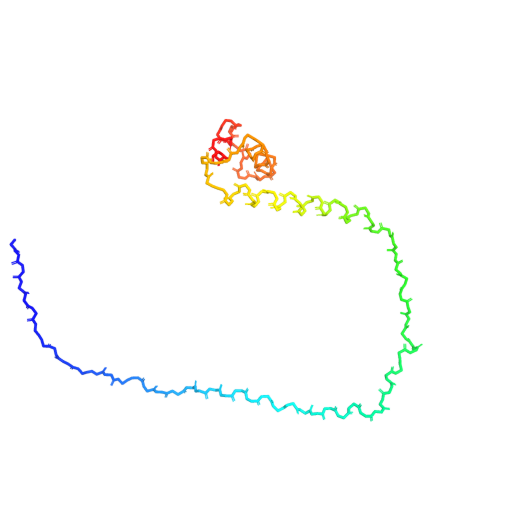11.161 -8.789 1.00 96.75 104 VAL A N 1
ATOM 798 C CA . VAL A 1 104 ? -11.903 -12.015 -8.471 1.00 96.75 104 VAL A CA 1
ATOM 799 C C . VAL A 1 104 ? -10.814 -11.206 -7.775 1.00 96.75 104 VAL A C 1
ATOM 801 O O . VAL A 1 104 ? -10.316 -11.635 -6.743 1.00 96.75 104 VAL A O 1
ATOM 804 N N . ARG A 1 105 ? -10.478 -10.015 -8.286 1.00 95.88 105 ARG A N 1
ATOM 805 C CA . ARG A 1 105 ? -9.476 -9.144 -7.648 1.00 95.88 105 ARG A CA 1
ATOM 806 C C . ARG A 1 105 ? -9.867 -8.777 -6.218 1.00 95.88 105 ARG A C 1
ATOM 808 O O . ARG A 1 105 ? -9.028 -8.827 -5.330 1.00 95.88 105 ARG A O 1
ATOM 815 N N . ARG A 1 106 ? -11.148 -8.485 -5.987 1.00 95.50 106 ARG A N 1
ATOM 816 C CA . ARG A 1 106 ? -11.688 -8.170 -4.661 1.00 95.50 106 ARG A CA 1
ATOM 817 C C . ARG A 1 106 ? -11.594 -9.360 -3.709 1.00 95.50 106 ARG A C 1
ATOM 819 O O . ARG A 1 106 ? -11.185 -9.177 -2.574 1.00 95.50 106 ARG A O 1
ATOM 826 N N . ALA A 1 107 ? -11.886 -10.569 -4.188 1.00 95.56 107 ALA A N 1
ATOM 827 C CA . ALA A 1 107 ? -11.718 -11.793 -3.404 1.00 95.56 107 ALA A CA 1
ATOM 828 C C . ALA A 1 107 ? -10.246 -12.116 -3.084 1.00 95.56 107 ALA A C 1
ATOM 830 O O . ALA A 1 107 ? -9.972 -12.751 -2.076 1.00 95.56 107 ALA A O 1
ATOM 831 N N . LEU A 1 108 ? -9.297 -11.695 -3.928 1.00 94.94 108 LEU A N 1
ATOM 832 C CA . LEU A 1 108 ? -7.861 -11.841 -3.652 1.00 94.94 108 LEU A CA 1
ATOM 833 C C . LEU A 1 108 ? -7.344 -10.830 -2.621 1.00 94.94 108 LEU A C 1
ATOM 835 O O . LEU A 1 108 ? -6.323 -11.090 -1.992 1.00 94.94 108 LEU A O 1
ATOM 839 N N . CYS A 1 109 ? -8.009 -9.681 -2.490 1.00 93.88 109 CYS A N 1
ATOM 840 C CA . CYS A 1 109 ? -7.636 -8.637 -1.535 1.00 93.88 109 CYS A CA 1
ATOM 841 C C . CYS A 1 109 ? -8.287 -8.826 -0.156 1.00 93.88 109 CYS A C 1
ATOM 843 O O . CYS A 1 109 ? -7.871 -8.151 0.783 1.00 93.88 109 CYS A O 1
ATOM 845 N N . SER A 1 110 ? -9.299 -9.700 -0.043 1.00 91.12 110 SER A N 1
ATOM 846 C CA . SER A 1 110 ? -10.010 -9.984 1.212 1.00 91.12 110 SER A CA 1
ATOM 847 C C . SER A 1 110 ? -9.344 -11.036 2.085 1.00 91.12 110 SER A C 1
ATOM 849 O O . SER A 1 110 ? -8.137 -11.302 1.903 1.00 91.12 110 SER A O 1
#

Organism: Anoplophora glabripennis (NCBI:txid217634)

Sequence (110 aa):
SLYHKCSRGSHSSDTSSAYSGSDTMASTHSELDGDELDLTGLVESIVDSDEEDDLVESMDSLTVRDRVRDCLEKEPTERTEDDIEALLEFTQHLKAFTNMTLAVRRALCS